Protein AF-A0A3C0MBL0-F1 (afdb_monomer)

Sequence (47 aa):
MTTQLTKDQVYDTVDPRDFPALLDIDRYGKRSSAFDKIIAATHDHFW

Mean predicted aligned error: 10.19 Å

pLDDT: mean 71.9, std 13.32, range [38.81, 93.44]

Solvent-accessible surface area (backbone atoms only — not comparable to full-atom values): 3317 Å² total; per-residue (Å²): 135,85,81,64,90,80,70,52,75,82,67,70,76,74,62,93,82,44,60,71,76,72,65,47,65,68,68,80,71,61,82,68,69,74,57,52,61,62,56,50,61,50,45,80,73,76,115

Radius of gyration: 15.31 Å; Cα contacts (8 Å, |Δi|>4): 6; chains: 1; bounding box: 36×26×38 Å

Structure (mmCIF, N/CA/C/O backbone):
data_AF-A0A3C0MBL0-F1
#
_entry.id   AF-A0A3C0MBL0-F1
#
loop_
_atom_site.group_PDB
_atom_site.id
_atom_site.type_symbol
_atom_site.label_atom_id
_atom_site.label_alt_id
_atom_site.label_comp_id
_ato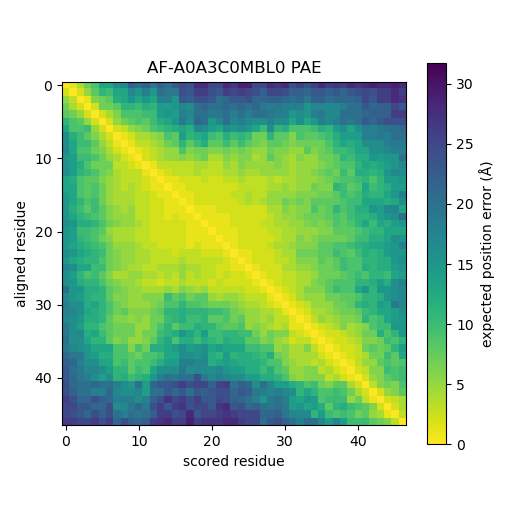m_site.label_asym_id
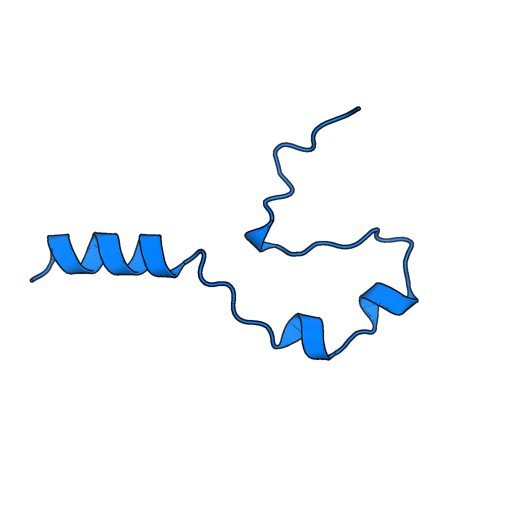_atom_site.label_entity_id
_atom_site.label_seq_id
_atom_site.pdbx_PDB_ins_code
_atom_site.Cartn_x
_atom_site.Cartn_y
_atom_site.Cartn_z
_atom_site.occupancy
_atom_site.B_iso_or_equiv
_atom_site.auth_seq_id
_atom_site.auth_comp_id
_atom_site.auth_asym_id
_atom_site.auth_atom_id
_atom_site.pdbx_PDB_model_num
ATOM 1 N N . MET A 1 1 ? -19.007 18.554 2.292 1.00 38.81 1 MET A N 1
ATOM 2 C CA . MET A 1 1 ? -18.128 17.499 1.750 1.00 38.81 1 MET A CA 1
ATOM 3 C C . MET A 1 1 ? -16.728 18.089 1.654 1.00 38.81 1 MET A C 1
ATOM 5 O O . MET A 1 1 ? -16.487 18.902 0.775 1.00 38.81 1 MET A O 1
ATOM 9 N N . THR A 1 2 ? -15.863 17.820 2.630 1.00 47.78 2 THR A N 1
ATOM 10 C CA . THR A 1 2 ? -14.510 18.394 2.724 1.00 47.78 2 THR A CA 1
ATOM 11 C C . THR A 1 2 ? -13.551 17.560 1.879 1.00 47.78 2 THR A C 1
ATOM 13 O O . THR A 1 2 ? -13.182 16.455 2.264 1.00 47.78 2 THR A O 1
ATOM 16 N N . THR A 1 3 ? -13.169 18.064 0.710 1.00 56.94 3 THR A N 1
ATOM 17 C CA . THR A 1 3 ? -12.194 17.402 -0.165 1.00 56.94 3 THR A CA 1
ATOM 18 C C . THR A 1 3 ? -10.791 17.590 0.423 1.00 56.94 3 THR A C 1
ATOM 20 O O . THR A 1 3 ? -10.272 18.705 0.443 1.00 56.94 3 THR A O 1
ATOM 23 N N . GLN A 1 4 ? -10.179 16.525 0.953 1.00 61.00 4 GLN A N 1
ATOM 24 C CA . GLN A 1 4 ? -8.795 16.569 1.442 1.00 61.00 4 GLN A CA 1
ATOM 25 C C . GLN A 1 4 ? -7.826 16.610 0.258 1.00 61.00 4 GLN A C 1
ATOM 27 O O . GLN A 1 4 ? -7.583 15.593 -0.382 1.00 61.00 4 GLN A O 1
ATOM 32 N N . LEU A 1 5 ? -7.243 17.786 0.013 1.00 58.38 5 LEU A N 1
ATOM 33 C CA . LEU A 1 5 ? -6.273 18.049 -1.059 1.00 58.38 5 LEU A CA 1
ATOM 34 C C . LEU A 1 5 ? -5.025 17.139 -1.003 1.00 58.38 5 LEU A C 1
ATOM 36 O O . LEU A 1 5 ? -4.360 16.954 -2.012 1.00 58.38 5 LEU A O 1
ATOM 40 N N . THR A 1 6 ? -4.706 16.563 0.161 1.00 58.19 6 THR A N 1
ATOM 41 C CA . THR A 1 6 ? -3.508 15.735 0.394 1.00 58.19 6 THR A CA 1
ATOM 42 C C . THR A 1 6 ? -3.744 14.226 0.341 1.00 58.19 6 THR A C 1
ATOM 44 O O . THR A 1 6 ? -2.778 13.467 0.400 1.00 58.19 6 THR A O 1
ATOM 47 N N . LYS A 1 7 ? -4.995 13.760 0.219 1.00 60.81 7 LYS A N 1
ATOM 48 C CA . LYS A 1 7 ? -5.281 12.337 -0.012 1.00 60.81 7 LYS A CA 1
ATOM 49 C C . LYS A 1 7 ? -5.240 12.064 -1.509 1.00 60.81 7 LYS A C 1
ATOM 51 O O . LYS A 1 7 ? -6.275 11.917 -2.152 1.00 60.81 7 LYS A O 1
ATOM 56 N N . ASP A 1 8 ? -4.033 12.024 -2.060 1.00 68.88 8 ASP A N 1
ATOM 57 C CA . ASP A 1 8 ? -3.867 11.449 -3.388 1.00 68.88 8 ASP A CA 1
ATOM 58 C C . ASP A 1 8 ? -4.275 9.967 -3.324 1.00 68.88 8 ASP A C 1
ATOM 60 O O . ASP A 1 8 ? -3.896 9.241 -2.397 1.00 68.88 8 ASP A O 1
ATOM 64 N N . GLN A 1 9 ? -5.059 9.527 -4.306 1.00 68.75 9 GLN A N 1
ATOM 65 C CA . GLN A 1 9 ? -5.474 8.137 -4.469 1.00 68.75 9 GLN A CA 1
ATOM 66 C C . GLN A 1 9 ? -4.261 7.196 -4.569 1.00 68.75 9 GLN A C 1
ATOM 68 O O . GLN A 1 9 ? -4.363 6.023 -4.218 1.00 68.75 9 GLN A O 1
ATOM 73 N N . VAL A 1 10 ? -3.095 7.723 -4.959 1.00 69.50 10 VAL A N 1
ATOM 74 C CA . VAL A 1 10 ? -1.805 7.017 -4.948 1.00 69.50 10 VAL A CA 1
ATOM 75 C C . VAL A 1 10 ? -1.437 6.445 -3.583 1.00 69.50 10 VAL A C 1
ATOM 77 O O . VAL A 1 10 ? -0.799 5.396 -3.528 1.00 69.50 10 VAL A O 1
ATOM 80 N N . TYR A 1 11 ? -1.836 7.103 -2.495 1.00 72.31 11 TYR A N 1
ATOM 81 C CA . TYR A 1 11 ? -1.513 6.658 -1.141 1.00 72.31 11 TYR A CA 1
ATOM 82 C C . TYR A 1 11 ? -2.497 5.613 -0.592 1.00 72.31 11 TYR A C 1
ATOM 84 O O . TYR A 1 11 ? -2.261 5.121 0.510 1.00 72.31 11 TYR A O 1
ATOM 92 N N . ASP A 1 12 ? -3.591 5.311 -1.314 1.00 76.31 12 ASP A N 1
ATOM 93 C CA . ASP A 1 12 ? -4.622 4.312 -0.966 1.00 76.31 12 ASP A CA 1
ATOM 94 C C . ASP A 1 12 ? -4.920 4.259 0.547 1.00 76.31 12 ASP A C 1
ATOM 96 O O . ASP A 1 12 ? -4.763 3.237 1.215 1.00 76.31 12 ASP A O 1
ATOM 100 N N . THR A 1 13 ? -5.227 5.421 1.143 1.00 81.50 13 THR A N 1
ATOM 101 C CA . THR A 1 13 ? -5.344 5.588 2.602 1.00 81.50 13 THR A CA 1
ATOM 102 C C . THR A 1 13 ? -6.767 5.359 3.109 1.00 81.50 13 THR A C 1
ATOM 104 O O . THR A 1 13 ? -7.677 6.141 2.823 1.00 81.50 13 THR A O 1
ATOM 107 N N . VAL A 1 14 ? -6.938 4.349 3.964 1.00 86.00 14 VAL A N 1
ATOM 108 C CA . VAL A 1 14 ? -8.203 4.036 4.662 1.00 86.00 14 VAL A CA 1
ATOM 109 C C . VAL A 1 14 ? -8.458 4.962 5.866 1.00 86.00 14 VAL A C 1
ATOM 111 O O . VAL A 1 14 ? -7.613 5.798 6.209 1.00 86.00 14 VAL A O 1
ATOM 114 N N . ASP A 1 15 ? -9.642 4.877 6.485 1.00 87.19 15 ASP A N 1
ATOM 115 C CA . ASP A 1 15 ? -9.938 5.611 7.728 1.00 87.19 15 ASP A CA 1
ATOM 116 C C . ASP A 1 15 ? -9.029 5.082 8.858 1.00 87.19 15 ASP A C 1
ATOM 118 O O . ASP A 1 15 ? -8.951 3.871 9.055 1.00 87.19 15 ASP A O 1
ATOM 122 N N . PRO A 1 16 ? -8.344 5.951 9.623 1.00 86.19 16 PRO A N 1
ATOM 123 C CA . PRO A 1 16 ? -7.474 5.520 10.722 1.00 86.19 16 PRO A CA 1
ATOM 124 C C . PRO A 1 16 ? -8.204 4.774 11.853 1.00 86.19 16 PRO A C 1
ATOM 126 O O . PRO A 1 16 ? -7.551 4.165 12.696 1.00 86.19 16 PRO A O 1
ATOM 129 N N . ARG A 1 17 ? -9.539 4.824 11.902 1.00 93.44 17 ARG A N 1
ATOM 130 C CA . ARG A 1 17 ? -10.378 4.084 12.858 1.00 93.44 17 ARG A CA 1
ATOM 131 C C . ARG A 1 17 ? -10.849 2.734 12.315 1.00 93.44 17 ARG A C 1
ATOM 133 O O . ARG A 1 17 ? -11.396 1.944 13.080 1.00 93.44 17 ARG A O 1
ATOM 140 N N . ASP A 1 18 ? -10.639 2.459 11.030 1.00 91.19 18 ASP A N 1
ATOM 141 C CA . ASP A 1 18 ? -10.950 1.170 10.414 1.00 91.19 18 ASP A CA 1
ATOM 142 C C . ASP A 1 18 ? -9.781 0.201 10.623 1.00 91.19 18 ASP A C 1
ATOM 144 O O . ASP A 1 18 ? -8.945 -0.036 9.751 1.00 91.19 18 ASP A O 1
ATOM 148 N N . PHE A 1 19 ? -9.694 -0.317 11.849 1.00 89.38 19 PHE A N 1
ATOM 149 C CA . PHE A 1 19 ? -8.62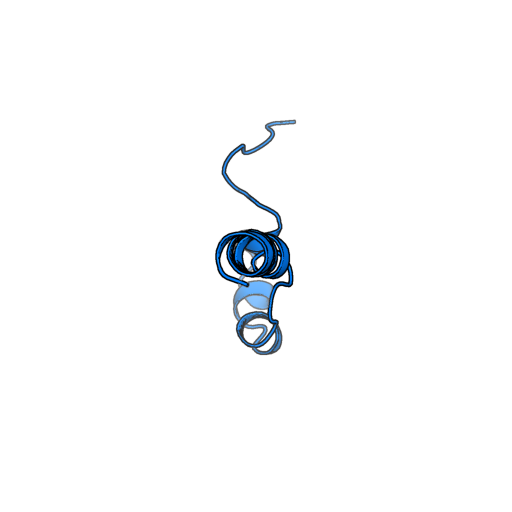5 -1.224 12.254 1.00 89.38 19 PHE A CA 1
ATOM 150 C C . PHE A 1 19 ? -8.536 -2.490 11.382 1.00 89.38 19 PHE A C 1
ATOM 152 O O . PHE A 1 19 ? -7.423 -2.834 10.986 1.00 89.38 19 PHE A O 1
ATOM 159 N N . PRO A 1 20 ? -9.645 -3.156 11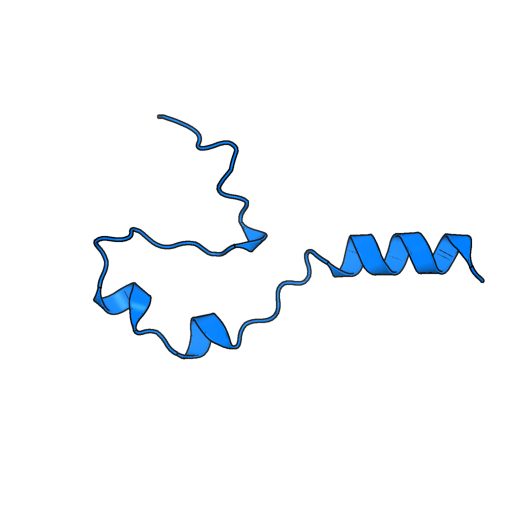.000 1.00 91.69 20 PRO A N 1
ATOM 160 C CA . PRO A 1 20 ? -9.587 -4.266 10.052 1.00 91.69 20 PRO A CA 1
ATOM 161 C C . PRO A 1 20 ? -8.938 -3.896 8.711 1.00 91.69 20 PRO A C 1
ATOM 163 O O . PRO A 1 20 ? -8.075 -4.631 8.237 1.00 91.69 20 PRO A O 1
ATOM 166 N N . ALA A 1 21 ? -9.280 -2.744 8.125 1.00 88.19 21 ALA A N 1
ATOM 167 C CA . ALA A 1 21 ? -8.699 -2.305 6.852 1.00 88.19 21 ALA A CA 1
ATOM 168 C C . ALA A 1 21 ? -7.209 -1.912 6.949 1.00 88.19 21 ALA A C 1
ATOM 170 O O . ALA A 1 21 ? -6.506 -1.847 5.935 1.00 88.19 21 ALA A O 1
ATOM 171 N N . LEU A 1 22 ? -6.710 -1.640 8.159 1.00 87.62 22 LEU A N 1
ATOM 172 C CA . LEU A 1 22 ? -5.281 -1.439 8.422 1.00 87.62 22 LEU A CA 1
ATOM 173 C C . LEU A 1 22 ? -4.497 -2.758 8.502 1.00 87.62 22 LEU A C 1
ATOM 175 O O . LEU A 1 22 ? -3.281 -2.735 8.34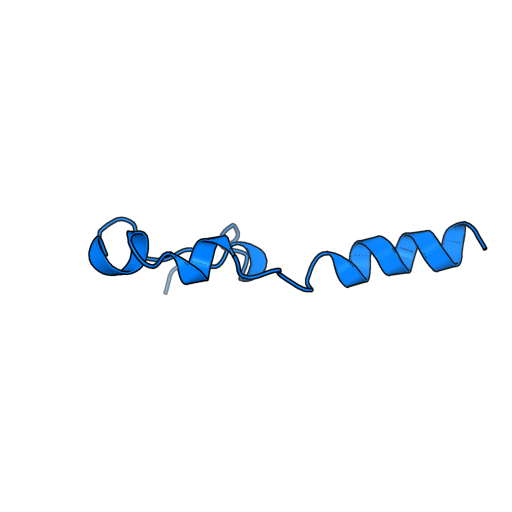1 1.00 87.62 22 LEU A O 1
ATOM 179 N N . LEU A 1 23 ? -5.164 -3.891 8.738 1.00 89.94 23 LEU A N 1
ATOM 180 C CA . LEU A 1 23 ? -4.528 -5.211 8.840 1.00 89.94 23 LEU A CA 1
ATOM 181 C C . LEU A 1 23 ? -4.463 -5.968 7.505 1.00 89.94 23 LEU A C 1
ATOM 183 O O . LEU A 1 23 ? -3.860 -7.039 7.452 1.00 89.94 23 LEU A O 1
ATOM 187 N N . ASP A 1 24 ? -5.074 -5.441 6.442 1.00 88.50 24 ASP A N 1
ATOM 188 C CA . ASP A 1 24 ? -5.024 -6.048 5.111 1.00 88.50 24 ASP A CA 1
ATOM 189 C C . ASP A 1 24 ? -3.589 -6.025 4.555 1.00 88.50 24 ASP A C 1
ATOM 191 O O . ASP A 1 24 ? -3.059 -4.983 4.158 1.00 88.50 24 ASP A O 1
ATOM 195 N N . ILE A 1 25 ? -2.957 -7.200 4.535 1.00 83.44 25 ILE A N 1
ATOM 196 C CA . ILE A 1 25 ? -1.566 -7.395 4.116 1.00 83.44 25 ILE A CA 1
ATOM 197 C C . ILE A 1 25 ? -1.398 -7.101 2.621 1.00 83.44 25 ILE A C 1
ATOM 199 O O . ILE A 1 25 ? -0.392 -6.502 2.225 1.00 83.44 25 ILE A O 1
ATOM 203 N N . ASP A 1 26 ? -2.385 -7.459 1.795 1.00 84.56 26 ASP A N 1
ATOM 204 C CA . ASP A 1 26 ? -2.307 -7.300 0.339 1.00 84.56 26 ASP A CA 1
ATOM 205 C C . ASP A 1 26 ? -2.184 -5.826 -0.054 1.00 84.56 26 ASP A C 1
ATOM 207 O O . ASP A 1 26 ? -1.608 -5.485 -1.089 1.00 84.56 26 ASP A O 1
ATOM 211 N N . ARG A 1 27 ? -2.678 -4.924 0.797 1.00 83.38 27 ARG A N 1
ATOM 212 C CA . ARG A 1 27 ? -2.607 -3.480 0.585 1.00 83.38 27 ARG A CA 1
ATOM 213 C C . ARG A 1 27 ? -1.175 -2.942 0.579 1.00 83.38 27 ARG A C 1
ATOM 215 O O . ARG A 1 27 ? -0.881 -2.040 -0.200 1.00 83.38 27 ARG A O 1
ATOM 222 N N . TYR A 1 28 ? -0.266 -3.519 1.363 1.00 80.69 28 TYR A N 1
ATOM 223 C CA . TYR A 1 28 ? 1.138 -3.085 1.412 1.00 80.69 28 TYR A CA 1
ATOM 224 C C . TYR A 1 28 ? 1.988 -3.627 0.251 1.00 80.69 28 TYR A C 1
ATOM 226 O O . TYR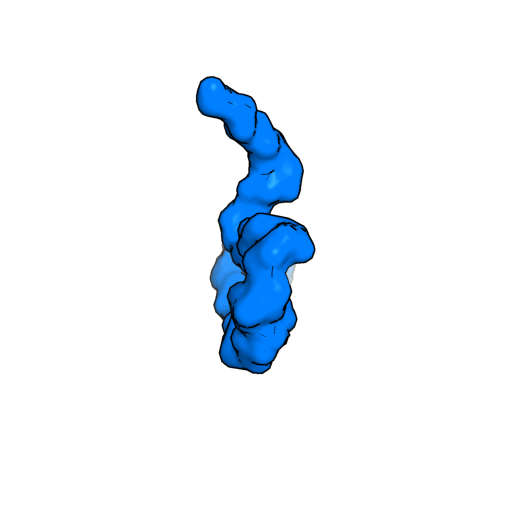 A 1 28 ? 3.076 -3.113 -0.003 1.00 80.69 28 TYR A O 1
ATOM 234 N N . GLY A 1 29 ? 1.499 -4.646 -0.464 1.00 77.75 29 GLY A N 1
ATOM 235 C CA . GLY A 1 29 ? 2.166 -5.223 -1.636 1.00 77.75 29 GLY A CA 1
ATOM 236 C C . GLY A 1 29 ? 1.723 -4.626 -2.976 1.00 77.75 29 GLY A C 1
ATOM 237 O O . GLY A 1 29 ? 2.365 -4.868 -4.001 1.00 77.75 29 GLY A O 1
ATOM 238 N N . LYS A 1 30 ? 0.632 -3.848 -3.002 1.00 78.75 30 LYS A N 1
ATOM 239 C CA . LYS A 1 30 ? 0.087 -3.265 -4.234 1.00 78.75 30 LYS A CA 1
ATOM 240 C C . LYS A 1 30 ? 0.979 -2.136 -4.743 1.00 78.75 30 LYS A C 1
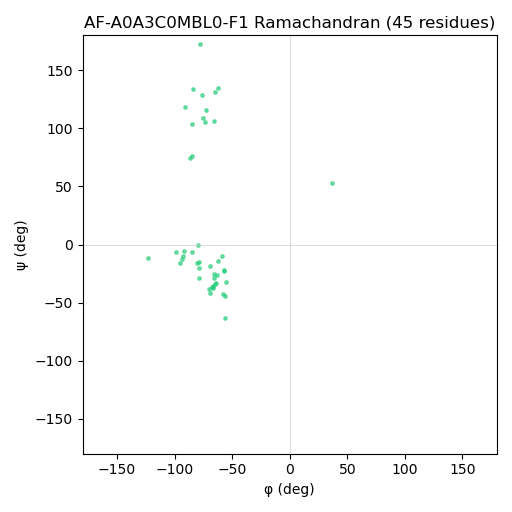ATOM 242 O O . LYS A 1 30 ? 1.119 -1.084 -4.124 1.00 78.75 30 LYS A O 1
ATOM 247 N N . ARG A 1 31 ? 1.555 -2.340 -5.926 1.00 72.00 31 ARG A N 1
ATOM 248 C CA . ARG A 1 31 ? 2.302 -1.306 -6.645 1.00 72.00 31 ARG A CA 1
ATOM 249 C C . ARG A 1 31 ? 1.332 -0.319 -7.297 1.00 72.00 31 ARG A C 1
ATOM 251 O O . ARG A 1 31 ? 0.444 -0.722 -8.042 1.00 72.00 31 ARG A O 1
ATOM 258 N N . SER A 1 32 ? 1.542 0.973 -7.061 1.00 74.19 32 SER A N 1
ATOM 259 C CA . SER A 1 32 ? 0.832 2.044 -7.768 1.00 74.19 32 SER A CA 1
ATOM 260 C C . SER A 1 32 ? 1.516 2.361 -9.102 1.00 74.19 32 SER A C 1
ATOM 262 O O . SER A 1 32 ? 2.736 2.528 -9.144 1.00 74.19 32 SER A O 1
ATOM 264 N N . SER A 1 33 ? 0.736 2.489 -10.181 1.00 73.19 33 SER A N 1
ATOM 265 C CA . SER A 1 33 ? 1.216 2.925 -11.505 1.00 73.19 33 SER A CA 1
ATOM 266 C C . SER A 1 33 ? 1.382 4.443 -11.618 1.00 73.19 33 SER A C 1
ATOM 268 O O . SER A 1 33 ? 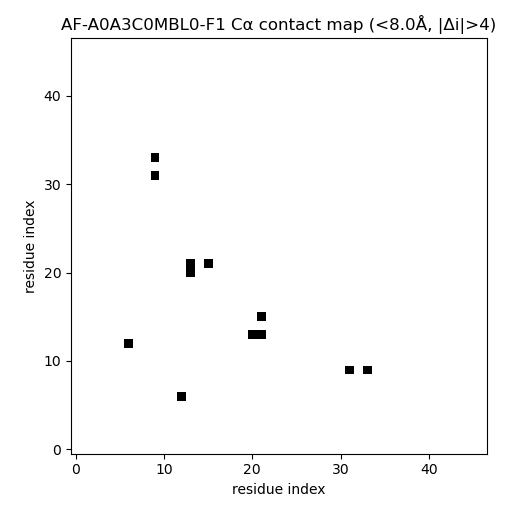1.787 4.970 -12.653 1.00 73.19 33 SER A O 1
ATOM 270 N N . ALA A 1 34 ? 1.087 5.192 -10.556 1.00 73.50 34 ALA A N 1
ATOM 271 C CA . ALA A 1 34 ? 1.155 6.646 -10.600 1.00 73.50 34 ALA A CA 1
ATOM 272 C C . ALA A 1 34 ? 2.573 7.196 -10.793 1.00 73.50 34 ALA A C 1
ATOM 274 O O . ALA A 1 34 ? 2.740 8.276 -11.358 1.00 73.50 34 ALA A O 1
ATOM 275 N N . PHE A 1 35 ? 3.593 6.431 -10.399 1.00 67.12 35 PHE A N 1
ATOM 276 C CA . PHE A 1 35 ? 4.988 6.772 -10.666 1.00 67.12 35 PHE A CA 1
ATOM 277 C C . PHE A 1 35 ? 5.426 6.438 -12.098 1.00 67.12 35 PHE A C 1
ATOM 279 O O . PHE A 1 35 ? 6.435 6.974 -12.550 1.00 67.12 35 PHE A O 1
ATOM 286 N N . ASP A 1 36 ? 4.664 5.636 -12.850 1.00 72.19 36 ASP A N 1
ATOM 287 C CA . ASP A 1 36 ? 5.043 5.240 -14.213 1.00 72.19 36 ASP A CA 1
ATOM 288 C C . ASP A 1 36 ? 5.071 6.452 -15.158 1.00 72.19 36 ASP A C 1
ATOM 290 O O . ASP A 1 36 ? 5.946 6.554 -16.011 1.00 72.19 36 ASP A O 1
ATOM 294 N N . LYS A 1 37 ? 4.181 7.435 -14.954 1.00 65.25 37 LYS A N 1
ATOM 295 C CA . LYS A 1 37 ? 4.190 8.699 -15.715 1.00 65.25 37 LYS A CA 1
ATOM 296 C C . LYS A 1 37 ? 5.414 9.565 -15.411 1.00 65.25 37 LYS A C 1
ATOM 298 O O . LYS A 1 37 ? 5.932 10.216 -16.311 1.00 65.25 37 LYS A O 1
ATOM 303 N N . ILE A 1 38 ? 5.873 9.568 -14.158 1.00 65.12 38 ILE A N 1
ATOM 304 C CA . ILE A 1 38 ? 7.063 10.321 -13.731 1.00 65.12 38 ILE A CA 1
ATOM 305 C C . ILE A 1 38 ? 8.322 9.688 -14.338 1.00 65.12 38 ILE A C 1
ATOM 307 O O . ILE A 1 38 ? 9.183 10.405 -14.832 1.00 65.12 38 ILE A O 1
ATOM 311 N N . ILE A 1 39 ? 8.397 8.352 -14.354 1.00 64.50 39 ILE A N 1
ATOM 312 C CA . ILE A 1 39 ? 9.516 7.592 -14.933 1.00 64.50 39 ILE A CA 1
ATOM 313 C C . ILE A 1 39 ? 9.533 7.691 -16.471 1.00 64.50 39 ILE A C 1
ATOM 315 O O . ILE A 1 39 ? 10.600 7.806 -17.069 1.00 64.50 39 ILE A O 1
ATOM 319 N N . ALA A 1 40 ? 8.369 7.682 -17.127 1.00 65.56 40 ALA A N 1
ATOM 320 C CA . ALA A 1 40 ? 8.277 7.834 -18.581 1.00 65.56 40 ALA A CA 1
ATOM 321 C C . ALA A 1 40 ? 8.705 9.235 -19.056 1.00 65.56 40 ALA A C 1
ATOM 323 O O . ALA A 1 40 ? 9.360 9.354 -20.087 1.00 65.56 40 ALA A O 1
ATOM 324 N N . ALA A 1 41 ? 8.403 10.284 -18.283 1.00 62.53 41 ALA A N 1
ATOM 325 C CA . ALA A 1 41 ? 8.797 11.654 -18.614 1.00 62.53 41 ALA A CA 1
ATOM 326 C C . ALA A 1 41 ? 10.322 11.873 -18.583 1.00 62.53 41 ALA A C 1
ATOM 328 O O . ALA A 1 41 ? 10.831 12.717 -19.316 1.00 62.53 41 ALA A O 1
ATOM 329 N N . THR A 1 42 ? 11.063 11.120 -17.763 1.00 57.75 42 THR A N 1
ATOM 330 C CA . THR A 1 42 ? 12.532 11.123 -17.809 1.00 57.75 42 THR A CA 1
ATOM 331 C C . THR A 1 42 ? 13.083 10.273 -18.939 1.00 57.75 42 THR A C 1
ATOM 333 O O . THR A 1 42 ? 14.150 10.608 -19.437 1.00 57.75 42 THR A O 1
ATOM 336 N N . HIS A 1 43 ? 12.384 9.221 -19.375 1.00 58.41 43 HIS A N 1
ATOM 337 C CA . HIS A 1 43 ? 12.795 8.462 -20.553 1.00 58.41 43 HIS A CA 1
ATOM 338 C C . HIS A 1 43 ? 12.910 9.448 -21.736 1.00 58.41 43 HIS A C 1
ATOM 340 O O . HIS A 1 43 ? 14.024 9.719 -22.156 1.00 58.41 43 HIS A O 1
ATOM 346 N N . ASP A 1 44 ? 11.842 10.110 -22.185 1.00 53.97 44 ASP A N 1
ATOM 347 C CA . 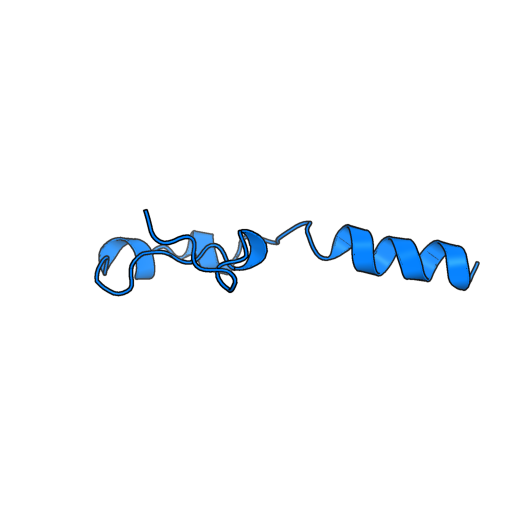ASP A 1 44 ? 11.877 11.023 -23.358 1.00 53.97 44 ASP A CA 1
ATOM 348 C C . ASP A 1 44 ? 12.863 12.218 -23.260 1.00 53.97 44 ASP A C 1
ATOM 350 O O . ASP A 1 44 ? 13.056 12.952 -24.227 1.00 53.97 44 ASP A O 1
ATOM 354 N N . HIS A 1 45 ? 13.460 12.467 -22.088 1.00 58.56 45 HIS A N 1
ATOM 355 C CA . HIS A 1 45 ? 14.462 13.516 -21.876 1.00 58.56 45 HIS A CA 1
ATOM 356 C C . HIS A 1 45 ? 15.917 13.022 -21.976 1.00 58.56 45 HIS A C 1
ATOM 358 O O . HIS A 1 45 ? 16.824 13.850 -22.069 1.00 58.56 45 HIS A O 1
ATOM 364 N N . PHE A 1 46 ? 16.154 11.704 -21.919 1.00 56.56 46 PHE A N 1
ATOM 365 C CA . PHE A 1 46 ? 17.497 11.112 -21.837 1.00 56.56 46 PHE A CA 1
ATOM 366 C C . PHE A 1 46 ? 17.843 10.101 -22.956 1.00 56.56 46 PHE A C 1
ATOM 368 O O . PHE A 1 46 ? 19.026 9.776 -23.085 1.00 56.56 46 PHE A O 1
ATOM 375 N N . TRP A 1 47 ? 16.885 9.635 -23.769 1.00 51.91 47 TRP A N 1
ATOM 376 C CA . TRP A 1 47 ? 17.106 8.896 -25.037 1.00 51.91 47 TRP A CA 1
ATOM 377 C C . TRP A 1 47 ? 16.347 9.577 -26.182 1.00 51.91 47 TRP A C 1
ATOM 379 O O . TRP A 1 47 ? 16.679 9.265 -27.348 1.00 51.91 47 TRP A O 1
#

Secondary structure (DSSP, 8-state):
----TT--GGG-PPPTT-HHHHS-THHHHPPPGGGHHHHHHHHHHH-

Foldseek 3Di:
DDDDPPPDCQVVDDDPPPVVVVPPPVVVVDDDCPCVVVVVVVVVVPD